Protein AF-A0A359KLL5-F1 (afdb_monomer_lite)

Foldseek 3Di:
DVLVCVVPVQNVVVVPVQWPGWADPDPQKIKTWGQDPPRDIFIFIKGFPDDDRQAKTKIWTDDPGQKTKIKMWGWDQDPVNPDIDIDIDMDIAHPPGDPD

pLDDT: mean 75.72, std 10.35, range [40.22, 89.56]

Secondary structure (DSSP, 8-state):
-HHHHHHSGGGGGGT-TTEEEEEEEETTEEEEEEE-GGG-EEEEEEEEEEEETTTEEEEEEESS-SS-EEEEEEEEE-TTSSSEEEEEEEEE--TTS---

Sequence (100 aa):
QVYRDWHDIENLPRILSNVISVRDHGDGRSRWVVAGPLGRTVTWEAEAINDDANRVLSWRSVGKTAAPNVGAVHFHATPDARGSEVRVRIEYDPPGGPAG

Radius of gyration: 14.04 Å; chains: 1; bounding box: 36×22×37 Å

Structure (mmCIF, N/CA/C/O backbone):
data_AF-A0A359KLL5-F1
#
_entry.id   AF-A0A359KLL5-F1
#
loop_
_atom_site.group_PDB
_atom_site.id
_atom_site.type_symbol
_atom_site.label_atom_id
_atom_site.label_alt_id
_atom_site.label_comp_id
_atom_site.label_asym_id
_atom_site.label_entity_id
_atom_site.label_seq_id
_atom_site.pdbx_PDB_ins_code
_atom_site.Cartn_x
_atom_site.Cartn_y
_atom_site.Cartn_z
_atom_site.occupancy
_atom_site.B_iso_or_equiv
_atom_site.auth_seq_id
_atom_site.auth_comp_id
_atom_site.auth_asym_id
_atom_site.auth_atom_id
_atom_site.pdbx_PDB_model_num
ATOM 1 N N . GLN A 1 1 ? 8.320 -5.888 -16.894 1.00 56.59 1 GLN A N 1
ATOM 2 C CA . GLN A 1 1 ? 7.230 -6.843 -16.589 1.00 56.59 1 GLN A CA 1
ATOM 3 C C . GLN A 1 1 ? 6.643 -6.523 -15.220 1.00 56.59 1 GLN A C 1
ATOM 5 O O . GLN A 1 1 ? 5.475 -6.181 -15.179 1.00 56.59 1 GLN A O 1
ATOM 10 N N . VAL A 1 2 ? 7.487 -6.424 -14.185 1.00 61.31 2 VAL A N 1
ATOM 11 C CA . VAL A 1 2 ? 7.127 -6.066 -12.798 1.00 61.31 2 VAL A CA 1
ATOM 12 C C . VAL A 1 2 ? 6.227 -4.829 -12.658 1.00 61.31 2 VAL A C 1
ATOM 14 O O . VAL A 1 2 ? 5.252 -4.892 -11.929 1.00 61.31 2 VAL A O 1
ATOM 17 N N . TYR A 1 3 ? 6.465 -3.733 -13.387 1.00 61.00 3 TYR A N 1
ATOM 18 C CA . TYR A 1 3 ? 5.581 -2.558 -13.296 1.00 61.00 3 TYR A CA 1
ATOM 19 C C . TYR A 1 3 ? 4.116 -2.867 -13.653 1.00 61.00 3 TYR A C 1
ATOM 21 O O . TYR A 1 3 ? 3.225 -2.366 -12.985 1.00 61.00 3 TYR A O 1
ATOM 29 N N . ARG A 1 4 ? 3.844 -3.734 -14.643 1.00 64.94 4 ARG A N 1
ATOM 30 C CA . ARG A 1 4 ? 2.460 -4.124 -14.976 1.00 64.94 4 ARG A CA 1
ATOM 31 C C . ARG A 1 4 ? 1.814 -4.947 -13.865 1.00 64.94 4 ARG A C 1
ATOM 33 O O . ARG A 1 4 ? 0.638 -4.752 -13.593 1.00 64.94 4 ARG A O 1
ATOM 40 N N . ASP A 1 5 ? 2.590 -5.811 -13.216 1.00 64.25 5 ASP A N 1
ATOM 41 C CA . ASP A 1 5 ? 2.104 -6.648 -12.115 1.00 64.25 5 ASP A CA 1
ATOM 42 C C . ASP A 1 5 ? 1.791 -5.819 -10.858 1.00 64.25 5 ASP A C 1
ATOM 44 O O . ASP A 1 5 ? 0.961 -6.221 -10.051 1.00 64.25 5 ASP A O 1
ATOM 48 N N . TRP A 1 6 ? 2.439 -4.660 -10.702 1.00 65.69 6 TRP A N 1
ATOM 49 C CA . TRP A 1 6 ? 2.177 -3.703 -9.623 1.00 65.69 6 TRP A CA 1
ATOM 50 C C . TRP A 1 6 ? 1.153 -2.621 -9.984 1.00 65.69 6 TRP A C 1
ATOM 52 O O . TRP A 1 6 ? 0.548 -2.046 -9.084 1.00 65.69 6 TRP A O 1
ATOM 62 N N . HIS A 1 7 ? 0.972 -2.332 -11.275 1.00 68.62 7 HIS A N 1
ATOM 63 C CA . HIS A 1 7 ? -0.076 -1.438 -11.769 1.00 68.62 7 HIS A CA 1
ATOM 64 C C . HIS A 1 7 ? -1.461 -2.064 -11.578 1.00 68.62 7 HIS A C 1
ATOM 66 O O . HIS A 1 7 ? -2.413 -1.368 -11.242 1.00 68.62 7 HIS A O 1
ATOM 72 N N . ASP A 1 8 ? -1.561 -3.391 -11.703 1.00 76.50 8 ASP A N 1
ATOM 73 C CA . ASP A 1 8 ? -2.705 -4.134 -11.184 1.00 76.50 8 ASP A CA 1
ATOM 74 C C . ASP A 1 8 ? -2.583 -4.256 -9.659 1.00 76.50 8 ASP A C 1
ATOM 76 O O . ASP A 1 8 ? -2.084 -5.244 -9.113 1.00 76.50 8 ASP A O 1
ATOM 80 N N . ILE A 1 9 ? -3.010 -3.201 -8.965 1.00 75.81 9 ILE A N 1
ATOM 81 C CA . ILE A 1 9 ? -2.917 -3.107 -7.508 1.00 75.81 9 ILE A CA 1
ATOM 82 C C . ILE A 1 9 ? -3.658 -4.249 -6.791 1.00 75.81 9 ILE A C 1
ATOM 84 O O . ILE A 1 9 ? -3.341 -4.558 -5.643 1.00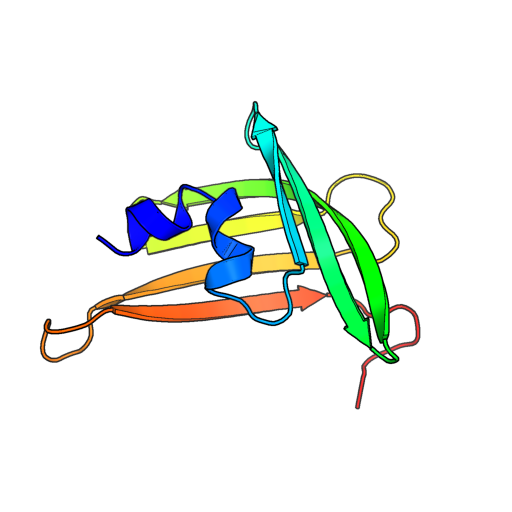 75.81 9 ILE A O 1
ATOM 88 N N . GLU A 1 10 ? -4.599 -4.924 -7.457 1.00 81.50 10 GLU A N 1
ATOM 89 C CA . GLU A 1 10 ? -5.308 -6.081 -6.904 1.00 81.50 10 GLU A CA 1
ATOM 90 C C . GLU A 1 10 ? -4.407 -7.326 -6.792 1.00 81.50 10 GLU A C 1
ATOM 92 O O . GLU A 1 10 ? -4.702 -8.230 -6.007 1.00 81.50 10 GLU A O 1
ATOM 97 N N . ASN A 1 11 ? -3.255 -7.356 -7.479 1.00 82.12 11 ASN A N 1
ATOM 98 C CA . ASN A 1 11 ? -2.235 -8.401 -7.327 1.00 82.12 11 ASN A CA 1
ATOM 99 C C . ASN A 1 11 ? -1.279 -8.175 -6.149 1.00 82.12 11 ASN A C 1
ATOM 101 O O . ASN A 1 11 ? -0.557 -9.101 -5.766 1.00 82.12 11 ASN A O 1
ATOM 105 N N . LEU A 1 12 ? -1.287 -6.995 -5.522 1.00 79.50 12 LEU A N 1
ATOM 106 C CA . LEU A 1 12 ? -0.400 -6.675 -4.397 1.00 79.50 12 LEU A CA 1
ATOM 107 C C . LEU A 1 12 ? -0.469 -7.648 -3.209 1.00 79.50 12 LEU A C 1
ATOM 109 O O . LEU A 1 12 ? 0.594 -7.923 -2.654 1.00 79.50 12 LEU A O 1
ATOM 113 N N . PRO A 1 13 ? -1.618 -8.244 -2.830 1.00 82.25 13 PRO A N 1
ATOM 1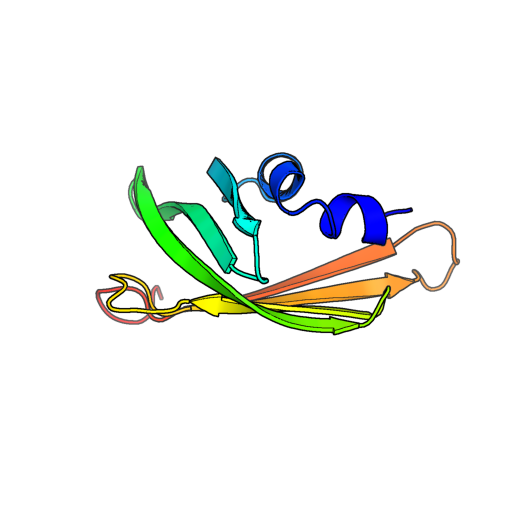14 C CA . PRO A 1 13 ? -1.668 -9.267 -1.779 1.00 82.25 13 PRO A CA 1
ATOM 115 C C . PRO A 1 13 ? -0.792 -10.497 -2.060 1.00 82.25 13 PRO A C 1
ATOM 117 O O . PRO A 1 13 ? -0.376 -11.196 -1.141 1.00 82.25 13 PRO A O 1
ATOM 120 N N . ARG A 1 14 ? -0.485 -10.781 -3.333 1.00 79.50 14 ARG A N 1
ATOM 121 C CA . ARG A 1 14 ? 0.393 -11.897 -3.723 1.00 79.50 14 ARG A CA 1
ATOM 122 C C . ARG A 1 14 ? 1.875 -11.556 -3.584 1.00 79.50 14 ARG A C 1
ATOM 124 O O . ARG A 1 14 ? 2.708 -12.457 -3.612 1.00 79.50 14 ARG A O 1
ATOM 131 N N . ILE A 1 15 ? 2.192 -10.267 -3.480 1.00 75.75 15 ILE A N 1
ATOM 132 C CA . ILE A 1 15 ? 3.554 -9.728 -3.479 1.00 75.75 15 ILE A CA 1
ATOM 133 C C . ILE A 1 15 ? 3.931 -9.226 -2.078 1.00 75.75 15 ILE A C 1
ATOM 135 O O . ILE A 1 15 ? 5.067 -9.389 -1.639 1.00 75.75 15 ILE A O 1
ATOM 139 N N . LEU A 1 16 ? 2.972 -8.641 -1.359 1.00 76.12 16 LEU A N 1
ATOM 140 C CA . LEU A 1 16 ? 3.127 -8.075 -0.027 1.00 76.12 16 LEU A CA 1
ATOM 141 C C . LEU A 1 16 ? 2.402 -8.948 0.996 1.00 76.12 16 LEU A C 1
ATOM 143 O O . LEU A 1 16 ? 1.193 -8.838 1.159 1.00 76.12 16 LEU A O 1
ATOM 147 N N . SER A 1 17 ? 3.145 -9.754 1.753 1.00 76.94 17 SER A N 1
ATOM 148 C CA . SER A 1 17 ? 2.579 -10.716 2.716 1.00 76.94 17 SER A CA 1
ATOM 149 C C . SER A 1 17 ? 1.695 -10.093 3.805 1.00 76.94 17 SER A C 1
ATOM 151 O O . SER A 1 17 ? 0.859 -10.779 4.386 1.00 76.94 17 SER A O 1
ATOM 153 N N . ASN A 1 18 ? 1.876 -8.802 4.097 1.00 78.00 18 ASN A N 1
ATOM 154 C CA . ASN A 1 18 ? 1.067 -8.080 5.082 1.00 78.00 18 ASN A CA 1
ATOM 155 C C . ASN A 1 18 ? -0.235 -7.524 4.485 1.00 78.00 18 ASN A C 1
ATOM 157 O O . ASN A 1 18 ? -1.106 -7.087 5.231 1.00 78.00 18 ASN A O 1
ATOM 161 N N . VAL A 1 19 ? -0.389 -7.522 3.160 1.00 84.25 19 VAL A N 1
ATOM 162 C CA . VAL A 1 19 ? -1.598 -7.059 2.479 1.00 84.25 19 VAL A CA 1
ATOM 163 C C . VAL A 1 19 ? -2.542 -8.243 2.298 1.00 84.25 19 VAL A C 1
ATOM 165 O O . VAL A 1 19 ? -2.196 -9.237 1.675 1.00 84.25 19 VAL A O 1
ATOM 168 N N . ILE A 1 20 ? -3.753 -8.129 2.843 1.00 88.62 20 ILE A N 1
ATOM 169 C CA . ILE A 1 20 ? -4.785 -9.168 2.749 1.00 88.62 20 ILE A CA 1
ATOM 170 C C . ILE A 1 20 ? -5.561 -9.021 1.439 1.00 88.62 20 ILE A C 1
ATOM 172 O O . ILE A 1 20 ? -5.781 -10.000 0.731 1.00 88.62 20 ILE A O 1
ATOM 176 N N . SER A 1 21 ? -5.989 -7.800 1.110 1.00 89.25 21 SER A N 1
ATOM 177 C CA . SER A 1 21 ? -6.688 -7.512 -0.143 1.00 89.25 21 SER A CA 1
ATOM 178 C C . SER A 1 21 ? -6.548 -6.047 -0.530 1.00 89.25 21 SER A C 1
ATOM 180 O O . SER A 1 21 ? -6.634 -5.170 0.333 1.00 89.25 21 SER A O 1
ATOM 182 N N . VAL A 1 22 ? -6.436 -5.789 -1.828 1.00 87.12 22 VAL A N 1
ATOM 183 C CA . VAL A 1 22 ? -6.595 -4.459 -2.417 1.00 87.12 22 VAL A CA 1
ATOM 184 C C . VAL A 1 22 ? -7.722 -4.555 -3.430 1.00 87.12 22 VAL A C 1
ATOM 186 O O . VAL A 1 22 ? -7.776 -5.518 -4.190 1.00 87.12 22 VAL A O 1
ATOM 189 N N . ARG A 1 23 ? -8.644 -3.597 -3.393 1.00 88.88 23 ARG A N 1
ATOM 190 C CA . ARG A 1 23 ? -9.722 -3.473 -4.371 1.00 88.88 23 ARG A CA 1
ATOM 191 C C . ARG A 1 23 ? -9.618 -2.120 -5.046 1.00 88.88 23 ARG A C 1
ATOM 193 O O . ARG A 1 23 ? -9.630 -1.103 -4.349 1.00 88.88 23 ARG A O 1
ATOM 200 N N . ASP A 1 24 ? -9.535 -2.115 -6.367 1.00 87.00 24 ASP A N 1
ATOM 201 C CA . ASP A 1 24 ? -9.619 -0.877 -7.131 1.00 87.00 24 ASP A CA 1
ATOM 202 C C . ASP A 1 24 ? -11.079 -0.397 -7.164 1.00 87.00 24 ASP A C 1
ATOM 204 O O . ASP A 1 24 ? -12.013 -1.173 -7.379 1.00 87.00 24 ASP A O 1
ATOM 208 N N . HIS A 1 25 ? -11.289 0.884 -6.875 1.00 87.19 25 HIS A N 1
ATOM 209 C CA . 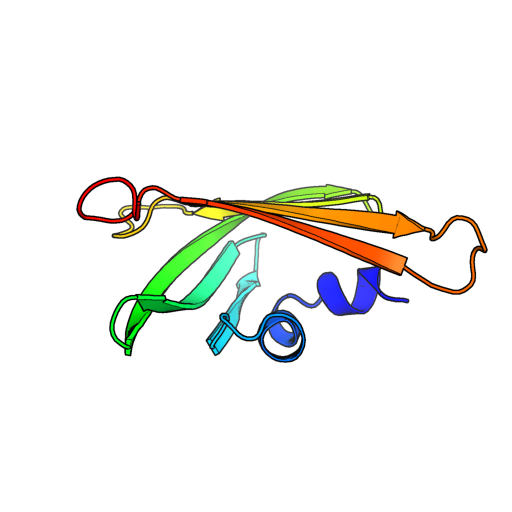HIS A 1 25 ? -12.593 1.535 -6.960 1.00 87.19 25 HIS A CA 1
ATOM 210 C C . HIS A 1 25 ? -12.717 2.423 -8.206 1.00 87.19 25 HIS A C 1
ATOM 212 O O . HIS A 1 25 ? -13.801 2.958 -8.443 1.00 87.19 25 HIS A O 1
ATOM 218 N N . GLY A 1 26 ? -11.658 2.543 -9.012 1.00 80.62 26 GLY A N 1
ATOM 219 C CA . GLY A 1 26 ? -11.593 3.454 -10.147 1.00 80.62 26 GLY A CA 1
ATOM 220 C C . GLY A 1 26 ? -11.236 4.882 -9.729 1.00 80.62 26 GLY A C 1
ATOM 221 O O . GLY A 1 26 ? -11.117 5.201 -8.545 1.00 80.62 26 GLY A O 1
ATOM 222 N N . ASP A 1 27 ? -11.022 5.753 -10.720 1.00 81.12 27 ASP A N 1
ATOM 223 C CA . ASP A 1 27 ? -10.663 7.169 -10.528 1.00 81.12 27 ASP A CA 1
ATOM 224 C C . ASP A 1 27 ? -9.420 7.387 -9.638 1.00 81.12 27 ASP A C 1
ATOM 226 O O . ASP A 1 27 ? -9.308 8.378 -8.914 1.00 81.12 27 ASP A O 1
ATOM 230 N N . GLY A 1 28 ? -8.485 6.431 -9.663 1.00 80.56 28 GLY A N 1
ATOM 231 C CA . GLY A 1 28 ? -7.273 6.455 -8.843 1.00 80.56 28 GLY A CA 1
ATOM 232 C C . GLY A 1 28 ? -7.513 6.164 -7.360 1.00 80.56 28 GLY A C 1
ATOM 233 O O . GLY A 1 28 ? -6.611 6.395 -6.555 1.00 80.56 28 GLY A O 1
ATOM 234 N N . ARG A 1 29 ? -8.697 5.669 -6.974 1.00 87.00 29 ARG A N 1
ATOM 235 C CA . ARG A 1 29 ? -9.035 5.289 -5.597 1.00 87.00 29 ARG A CA 1
ATOM 236 C C . ARG A 1 29 ? -9.042 3.784 -5.421 1.00 87.00 29 ARG A C 1
ATOM 238 O O . ARG A 1 29 ? -9.527 3.043 -6.259 1.00 87.00 29 ARG A O 1
ATOM 245 N N . SER A 1 30 ? -8.590 3.333 -4.263 1.00 88.06 30 SER A N 1
ATOM 246 C CA . SER A 1 30 ? -8.537 1.916 -3.921 1.00 88.06 30 SER A CA 1
ATOM 247 C C . SER A 1 30 ? -8.808 1.693 -2.441 1.00 88.06 30 SER A C 1
ATOM 249 O O . SER A 1 30 ? -8.559 2.563 -1.608 1.00 88.06 30 SER A O 1
ATOM 251 N N . ARG A 1 31 ? -9.321 0.517 -2.088 1.00 88.56 31 ARG A N 1
ATOM 252 C CA . ARG A 1 31 ? -9.532 0.106 -0.700 1.00 88.56 31 ARG A CA 1
ATOM 253 C C . ARG A 1 31 ? -8.567 -0.999 -0.327 1.00 88.56 31 ARG A C 1
ATOM 255 O O . ARG A 1 31 ? -8.508 -2.036 -0.980 1.00 88.56 31 ARG A O 1
ATOM 262 N N . TRP A 1 32 ? -7.853 -0.772 0.763 1.00 88.25 32 TRP A N 1
ATOM 263 C CA . TRP A 1 32 ? -6.790 -1.639 1.239 1.00 88.25 32 TRP A CA 1
ATOM 264 C C . TRP A 1 32 ? -7.195 -2.291 2.547 1.00 88.25 32 TRP A C 1
ATOM 266 O O . TRP A 1 32 ? -7.773 -1.653 3.428 1.00 88.25 32 TRP A O 1
ATOM 276 N N . VAL A 1 33 ? -6.864 -3.569 2.670 1.00 88.31 33 VAL A N 1
ATOM 277 C CA . VAL A 1 33 ? -7.035 -4.374 3.873 1.00 88.31 33 VAL A CA 1
ATOM 278 C C . VAL A 1 33 ? -5.693 -5.022 4.161 1.00 88.31 33 VAL A C 1
ATOM 280 O O . VAL A 1 33 ? -5.186 -5.780 3.334 1.00 88.31 33 VAL A O 1
ATOM 283 N N . VAL A 1 34 ? -5.108 -4.738 5.321 1.00 85.25 34 VAL A N 1
ATOM 284 C CA . VAL A 1 34 ? -3.798 -5.278 5.708 1.00 85.25 34 VAL A CA 1
ATOM 285 C C . VAL A 1 34 ? -3.844 -5.895 7.096 1.00 85.25 34 VAL A C 1
ATOM 287 O O . VAL A 1 34 ? -4.641 -5.501 7.954 1.00 85.25 34 VAL A O 1
ATOM 290 N N . ALA A 1 35 ? -2.965 -6.863 7.313 1.00 82.81 35 ALA A N 1
ATOM 291 C CA . ALA A 1 35 ? -2.684 -7.407 8.624 1.00 82.81 35 ALA A CA 1
ATOM 292 C C . ALA A 1 35 ? -1.873 -6.375 9.417 1.00 82.81 35 ALA A C 1
ATOM 294 O O . ALA A 1 35 ? -0.752 -6.019 9.057 1.00 82.81 35 ALA A O 1
ATOM 295 N N . GLY A 1 36 ? -2.479 -5.867 10.482 1.00 74.19 36 GLY A N 1
ATOM 296 C CA . GLY A 1 36 ? -1.845 -5.007 11.464 1.00 74.19 36 GLY A CA 1
ATOM 297 C C . GLY A 1 36 ? -1.312 -5.796 12.665 1.00 74.19 36 GLY A C 1
ATOM 298 O O . GLY A 1 36 ? -1.478 -7.018 12.759 1.00 74.19 36 GLY A O 1
ATOM 299 N N . PRO A 1 37 ? -0.687 -5.095 13.622 1.00 69.06 37 PRO A N 1
ATOM 300 C CA . PRO A 1 37 ? -0.184 -5.696 14.851 1.00 69.06 37 PRO A CA 1
ATOM 301 C C . PRO A 1 37 ? -1.268 -6.466 15.618 1.00 69.06 37 PRO A C 1
ATOM 303 O O . PRO A 1 37 ? -2.456 -6.142 15.549 1.00 69.06 37 PRO A O 1
ATOM 306 N N . LEU A 1 38 ? -0.849 -7.470 16.396 1.00 73.62 38 LEU A N 1
ATOM 307 C CA . LEU A 1 38 ? -1.723 -8.255 17.284 1.00 73.62 38 LEU A CA 1
ATOM 308 C C . LEU A 1 38 ? -2.858 -9.004 16.557 1.00 73.62 38 LEU A C 1
ATOM 310 O O . LEU A 1 38 ? -3.928 -9.219 17.125 1.00 73.62 38 LEU A O 1
ATOM 314 N N . GLY A 1 39 ? -2.650 -9.377 15.289 1.00 74.88 39 GLY A N 1
ATOM 315 C CA . GLY A 1 39 ? -3.653 -10.088 14.489 1.00 74.88 39 GLY A CA 1
ATOM 316 C C . GLY A 1 39 ? -4.884 -9.242 14.156 1.00 74.88 39 GLY A C 1
ATOM 317 O O . GLY A 1 39 ? -5.927 -9.782 13.789 1.00 74.88 39 GLY A O 1
ATOM 318 N N . ARG A 1 40 ? -4.796 -7.915 14.309 1.00 82.06 40 ARG A N 1
ATOM 319 C CA . ARG A 1 40 ? -5.854 -6.997 13.887 1.00 82.06 40 ARG A CA 1
ATOM 320 C C . ARG A 1 40 ? -5.777 -6.772 12.387 1.00 82.06 40 ARG A C 1
ATOM 322 O O . ARG A 1 40 ? -4.705 -6.792 11.796 1.00 82.06 40 ARG A O 1
ATOM 329 N N . THR A 1 41 ? -6.917 -6.492 11.779 1.00 84.12 41 THR A N 1
ATOM 330 C CA . THR A 1 41 ? -6.979 -6.045 10.391 1.00 84.12 41 THR A CA 1
ATOM 331 C C . THR A 1 41 ? -7.198 -4.544 10.365 1.00 84.12 41 THR A C 1
ATOM 333 O O . THR A 1 41 ? -8.063 -4.026 11.072 1.00 84.12 41 THR A O 1
ATOM 336 N N . VAL A 1 42 ? -6.414 -3.849 9.548 1.00 83.31 42 VAL A N 1
ATOM 337 C CA . VAL A 1 42 ? -6.543 -2.411 9.318 1.00 83.31 42 VAL A CA 1
ATOM 338 C C . VAL A 1 42 ? -7.088 -2.210 7.911 1.00 83.31 42 VAL A C 1
ATOM 340 O O . VAL A 1 42 ? -6.675 -2.887 6.970 1.00 83.31 42 VAL A O 1
ATOM 343 N N . THR A 1 43 ? -8.055 -1.309 7.768 1.00 85.94 43 THR A N 1
ATOM 344 C CA . THR A 1 43 ? -8.690 -1.006 6.484 1.00 85.94 43 THR A CA 1
ATOM 345 C C . THR A 1 43 ? -8.717 0.493 6.260 1.00 85.94 43 THR A C 1
ATOM 347 O O . THR A 1 43 ? -9.117 1.238 7.154 1.00 85.94 43 THR A O 1
ATOM 350 N N . TRP A 1 44 ? -8.320 0.926 5.066 1.00 86.88 44 TRP A N 1
ATOM 351 C CA . TRP A 1 44 ? -8.386 2.326 4.647 1.00 86.88 44 TRP A CA 1
ATOM 352 C C . TRP A 1 44 ? -8.714 2.447 3.159 1.00 86.88 44 TRP A C 1
ATOM 354 O O . TRP A 1 44 ? -8.544 1.501 2.387 1.00 86.88 44 TRP A O 1
ATOM 364 N N . GLU A 1 45 ? -9.183 3.627 2.766 1.00 89.56 45 GLU A N 1
ATOM 365 C CA . GLU A 1 45 ? -9.224 4.048 1.366 1.00 89.56 45 GLU A CA 1
ATOM 366 C C . GLU A 1 45 ? -7.948 4.815 1.048 1.00 89.56 45 GLU A C 1
ATOM 368 O O . GLU A 1 45 ? -7.483 5.597 1.877 1.00 89.56 45 GLU A O 1
ATOM 373 N N . ALA A 1 46 ? -7.379 4.593 -0.130 1.00 88.19 46 ALA A N 1
ATOM 374 C CA . ALA A 1 46 ? -6.192 5.266 -0.622 1.00 88.19 46 ALA A CA 1
ATOM 375 C C . ALA A 1 46 ? -6.443 5.864 -2.006 1.00 88.19 46 ALA A C 1
ATOM 377 O O . ALA A 1 46 ? -7.189 5.295 -2.800 1.00 88.19 46 ALA A O 1
ATOM 378 N N . GLU A 1 47 ? -5.792 6.983 -2.304 1.00 88.56 47 GLU A N 1
ATOM 379 C CA . GLU A 1 47 ? -5.688 7.511 -3.663 1.00 88.56 47 GLU A CA 1
ATOM 380 C C . GLU A 1 47 ? -4.245 7.425 -4.164 1.00 88.56 47 GLU A C 1
ATOM 382 O O . GLU A 1 47 ? -3.302 7.640 -3.392 1.00 88.56 47 GLU A O 1
ATOM 387 N N . ALA A 1 48 ? -4.080 7.132 -5.451 1.00 84.06 48 ALA A N 1
ATOM 388 C CA . ALA A 1 48 ? -2.800 7.216 -6.136 1.00 84.06 48 ALA A CA 1
ATOM 389 C C . ALA A 1 48 ? -2.408 8.693 -6.318 1.00 84.06 48 ALA A C 1
ATOM 391 O O . ALA A 1 48 ? -3.162 9.487 -6.874 1.00 84.06 48 ALA A O 1
ATOM 392 N N . ILE A 1 49 ? -1.223 9.065 -5.831 1.00 80.50 49 ILE A N 1
ATOM 393 C CA . ILE A 1 49 ? -0.671 10.426 -5.942 1.00 80.50 49 ILE A CA 1
ATOM 394 C C . ILE A 1 49 ? 0.245 10.534 -7.154 1.00 80.50 49 ILE A C 1
ATOM 396 O O . ILE A 1 49 ? 0.299 11.574 -7.805 1.00 80.50 49 ILE A O 1
ATOM 400 N N . ASN A 1 50 ? 1.016 9.481 -7.417 1.00 73.06 50 ASN A N 1
ATOM 401 C CA . ASN A 1 50 ? 1.989 9.474 -8.492 1.00 73.06 50 ASN A CA 1
ATOM 402 C C . ASN A 1 50 ? 2.006 8.093 -9.140 1.00 73.06 50 ASN A C 1
ATOM 404 O O . ASN A 1 50 ? 2.174 7.091 -8.441 1.00 73.06 50 ASN A O 1
ATOM 408 N N . ASP A 1 51 ? 1.838 8.074 -10.456 1.00 67.62 51 ASP A N 1
ATOM 409 C CA . ASP A 1 51 ? 1.928 6.885 -11.299 1.00 67.62 51 ASP A CA 1
ATOM 410 C C . ASP A 1 51 ? 2.929 7.182 -12.420 1.00 67.62 51 ASP A C 1
ATOM 412 O O . ASP A 1 51 ? 2.567 7.537 -13.542 1.00 67.62 51 ASP A O 1
ATOM 416 N N . ASP A 1 52 ? 4.218 7.148 -12.071 1.00 71.62 52 ASP A N 1
ATOM 417 C CA . ASP A 1 52 ? 5.292 7.304 -13.049 1.00 71.62 52 ASP A CA 1
ATOM 418 C C . ASP A 1 52 ? 5.722 5.917 -13.524 1.00 71.62 52 ASP A C 1
ATOM 420 O O . ASP A 1 52 ? 6.281 5.106 -12.766 1.00 71.62 52 ASP A O 1
ATOM 424 N N . ALA A 1 53 ? 5.441 5.652 -14.799 1.00 64.31 53 ALA A N 1
ATOM 425 C CA . ALA A 1 53 ? 5.600 4.347 -15.398 1.00 64.31 53 ALA A CA 1
ATOM 426 C C . ALA A 1 53 ? 7.029 3.810 -15.232 1.00 64.31 53 ALA A C 1
ATOM 428 O O . ALA A 1 53 ? 7.991 4.311 -15.815 1.00 64.31 53 ALA A O 1
ATOM 429 N N . ASN A 1 54 ? 7.151 2.707 -14.488 1.00 62.22 54 ASN A N 1
ATOM 430 C CA . ASN A 1 54 ? 8.402 2.016 -14.149 1.00 62.22 54 ASN A CA 1
ATOM 431 C C . ASN A 1 54 ? 9.348 2.751 -13.181 1.00 62.22 54 ASN A C 1
ATOM 433 O O . ASN A 1 54 ? 10.502 2.335 -13.062 1.00 62.22 54 ASN A O 1
ATOM 437 N N . ARG A 1 55 ? 8.906 3.806 -12.483 1.00 68.31 55 ARG A N 1
ATOM 438 C CA . ARG A 1 55 ? 9.742 4.518 -11.497 1.00 68.31 55 ARG A CA 1
ATOM 439 C C . ARG A 1 55 ? 9.161 4.492 -10.099 1.00 68.31 55 ARG A C 1
ATOM 441 O O . ARG A 1 55 ? 9.848 4.065 -9.169 1.00 68.31 55 ARG A O 1
ATOM 448 N N . VAL A 1 56 ? 7.920 4.945 -9.948 1.00 75.56 56 VAL A N 1
ATOM 449 C CA . VAL A 1 56 ? 7.283 5.022 -8.637 1.00 75.56 56 VAL A CA 1
ATOM 450 C C . VAL A 1 56 ? 5.767 4.925 -8.748 1.00 75.56 56 VAL A C 1
ATOM 452 O O . VAL A 1 56 ? 5.158 5.597 -9.577 1.00 75.56 56 VAL A O 1
ATOM 455 N N . LEU A 1 57 ? 5.181 4.109 -7.875 1.00 77.56 57 LEU A N 1
ATOM 456 C CA . LEU A 1 57 ? 3.756 4.133 -7.568 1.00 77.56 57 LEU A CA 1
ATOM 457 C C . LEU A 1 57 ? 3.594 4.609 -6.124 1.00 77.56 57 LEU A C 1
ATOM 4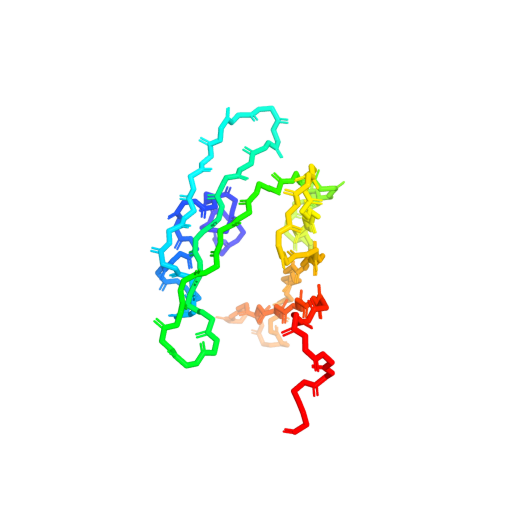59 O O . LEU A 1 57 ? 4.052 3.927 -5.206 1.00 77.56 57 LEU A O 1
ATOM 463 N N . SER A 1 58 ? 2.956 5.760 -5.920 1.00 82.88 58 SER A N 1
ATOM 464 C CA . SER A 1 58 ? 2.733 6.330 -4.585 1.00 82.88 58 SER A CA 1
ATOM 465 C C . SER A 1 58 ? 1.256 6.513 -4.289 1.00 82.88 58 SER A C 1
ATOM 467 O O . SER A 1 58 ? 0.498 6.945 -5.156 1.00 82.88 58 SER A O 1
ATOM 469 N N . TRP A 1 59 ? 0.861 6.271 -3.042 1.00 86.25 59 TRP A N 1
ATOM 470 C CA . TRP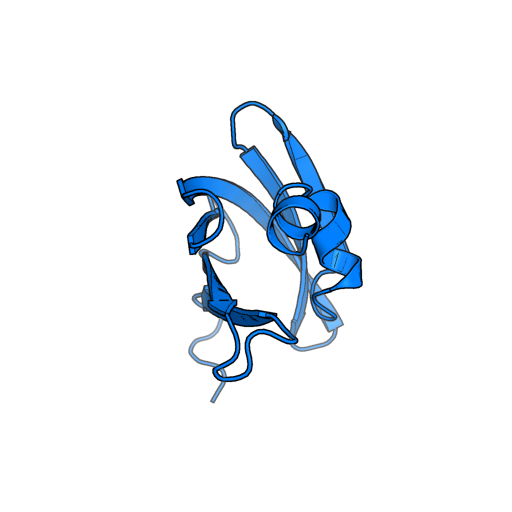 A 1 59 ? -0.505 6.458 -2.562 1.00 86.25 59 TRP A CA 1
ATOM 471 C C . TRP A 1 59 ? -0.547 7.177 -1.212 1.00 86.25 59 TRP A C 1
ATOM 473 O O . TRP A 1 59 ? 0.401 7.121 -0.427 1.00 86.25 59 TRP A O 1
ATOM 483 N N . ARG A 1 60 ? -1.682 7.814 -0.911 1.00 86.50 60 ARG A N 1
ATOM 484 C CA . ARG A 1 60 ? -2.037 8.270 0.444 1.00 86.50 60 ARG A CA 1
ATOM 485 C C . ARG A 1 60 ? -3.399 7.755 0.836 1.00 86.50 60 ARG A C 1
ATOM 487 O O . ARG A 1 60 ? -4.302 7.709 0.008 1.00 86.50 60 ARG A O 1
ATOM 494 N N . SER A 1 61 ? -3.572 7.454 2.114 1.00 86.38 61 SER A N 1
ATOM 495 C CA . SER A 1 61 ? -4.891 7.228 2.682 1.00 86.38 61 SER A CA 1
ATOM 496 C C . SER A 1 61 ? -5.754 8.491 2.591 1.00 86.38 61 SER A C 1
ATOM 498 O O . SER A 1 61 ? -5.264 9.589 2.865 1.00 86.38 61 SER A O 1
ATOM 500 N N . VAL A 1 62 ? -7.038 8.335 2.281 1.00 83.88 62 VAL A N 1
ATOM 501 C CA . VAL A 1 62 ? -8.022 9.418 2.188 1.00 83.88 62 VAL A CA 1
ATOM 502 C C . VAL A 1 62 ? -9.172 9.214 3.177 1.00 83.88 62 VAL A C 1
ATOM 504 O O . VAL A 1 62 ? -9.484 8.097 3.587 1.00 83.88 62 VAL A O 1
ATOM 507 N N . GLY A 1 63 ? -9.808 10.318 3.573 1.00 79.06 63 GLY A N 1
ATOM 508 C CA . GLY A 1 63 ? -10.938 10.314 4.504 1.00 79.06 63 GLY A CA 1
ATOM 509 C C . GLY A 1 63 ? -10.548 10.151 5.979 1.00 79.06 63 GLY A C 1
ATOM 510 O O . GLY A 1 63 ? -9.383 10.246 6.363 1.00 79.06 63 GLY A O 1
ATOM 511 N N . LYS A 1 64 ? -11.555 9.934 6.837 1.00 72.44 64 LYS A N 1
ATOM 512 C CA . LYS A 1 64 ? -11.340 9.617 8.258 1.00 72.44 64 LYS A CA 1
ATOM 513 C C . LYS A 1 64 ? -10.924 8.151 8.383 1.00 72.44 64 LYS A C 1
ATOM 515 O O . LYS A 1 64 ? -11.775 7.275 8.503 1.00 72.44 64 LYS A O 1
ATOM 520 N N . THR A 1 65 ? -9.621 7.897 8.335 1.00 70.62 65 THR A N 1
ATOM 521 C CA . THR A 1 65 ? -9.032 6.565 8.518 1.00 70.62 65 THR A CA 1
ATOM 522 C C . THR A 1 65 ? -8.479 6.393 9.934 1.00 70.62 65 THR A C 1
ATOM 524 O O . THR A 1 65 ? -7.951 7.332 10.525 1.00 70.62 65 THR A O 1
ATOM 527 N N . ALA A 1 66 ? -8.584 5.176 10.472 1.00 67.00 66 ALA A N 1
ATOM 528 C CA . ALA A 1 66 ? -7.969 4.794 11.745 1.00 67.00 66 ALA A CA 1
ATOM 529 C C . ALA A 1 66 ? -6.440 4.610 11.645 1.00 67.00 66 ALA A C 1
ATOM 531 O O . ALA A 1 66 ? -5.776 4.455 12.665 1.00 67.00 66 ALA A O 1
ATOM 532 N N . ALA A 1 67 ? -5.896 4.612 10.425 1.00 68.38 67 ALA A N 1
ATOM 533 C CA . ALA A 1 67 ? -4.470 4.512 10.147 1.00 68.38 67 ALA A CA 1
ATOM 534 C C . ALA A 1 67 ? -4.114 5.414 8.952 1.00 68.38 67 ALA A C 1
ATOM 536 O O . ALA A 1 67 ? -4.095 4.941 7.806 1.00 68.38 67 ALA A O 1
ATOM 537 N N . PRO A 1 68 ? -3.888 6.721 9.187 1.00 79.38 68 PRO A N 1
ATOM 538 C CA . PRO A 1 68 ? -3.335 7.611 8.178 1.00 79.38 68 PRO A CA 1
ATOM 539 C C . PRO A 1 68 ? -1.988 7.062 7.712 1.00 79.38 68 PRO A C 1
ATOM 541 O O . PRO A 1 68 ? -1.105 6.806 8.531 1.00 79.38 68 PRO A O 1
ATOM 544 N N . ASN A 1 69 ? -1.852 6.832 6.409 1.00 78.50 69 ASN A N 1
ATOM 545 C CA . ASN A 1 69 ? -0.625 6.308 5.831 1.00 78.50 69 ASN A CA 1
ATOM 546 C C . ASN A 1 69 ? -0.340 6.888 4.449 1.00 78.50 69 ASN A C 1
ATOM 548 O O . ASN A 1 69 ? -1.247 7.246 3.694 1.00 78.50 69 ASN A O 1
ATOM 552 N N . VAL A 1 70 ? 0.943 6.949 4.127 1.00 83.56 70 VAL A N 1
ATOM 553 C CA . VAL A 1 70 ? 1.474 7.253 2.804 1.00 83.56 70 VAL A CA 1
ATOM 554 C C . VAL A 1 70 ? 2.406 6.116 2.430 1.00 83.56 70 VAL A C 1
ATOM 556 O O . VAL A 1 70 ? 3.237 5.693 3.231 1.00 83.56 70 VAL A O 1
ATOM 559 N N . GLY A 1 71 ? 2.269 5.603 1.216 1.00 81.06 71 GLY A N 1
ATOM 560 C CA . GLY A 1 71 ? 3.140 4.558 0.709 1.00 81.06 71 GLY A CA 1
ATOM 561 C C . GLY A 1 71 ? 3.718 4.914 -0.645 1.00 81.06 71 GLY A C 1
ATOM 562 O O . GLY A 1 71 ? 3.124 5.665 -1.416 1.00 81.06 71 GLY A O 1
ATOM 563 N N . ALA A 1 72 ? 4.897 4.377 -0.920 1.00 81.44 72 ALA A N 1
ATOM 564 C CA . ALA A 1 72 ? 5.548 4.463 -2.211 1.00 81.44 72 ALA A CA 1
ATOM 565 C C . ALA A 1 72 ? 6.251 3.145 -2.522 1.00 81.44 72 ALA A C 1
ATOM 567 O O . ALA A 1 72 ? 6.927 2.555 -1.674 1.00 81.44 72 ALA A O 1
ATOM 568 N N . VAL A 1 73 ? 6.111 2.701 -3.762 1.00 78.69 73 VAL A N 1
ATOM 569 C CA . VAL A 1 73 ? 6.829 1.559 -4.311 1.00 78.69 73 VAL A CA 1
ATOM 570 C C . VAL A 1 73 ? 7.743 2.076 -5.399 1.00 78.69 73 VAL A C 1
ATOM 572 O O . VAL A 1 73 ? 7.283 2.598 -6.411 1.00 78.69 73 VAL A O 1
ATOM 575 N N . HIS A 1 74 ? 9.040 1.917 -5.182 1.00 79.44 74 HIS A N 1
ATOM 576 C CA . HIS A 1 74 ? 10.075 2.269 -6.134 1.00 79.44 74 HIS A CA 1
ATOM 577 C C . HIS A 1 74 ? 10.545 1.029 -6.880 1.00 79.44 74 HIS A C 1
ATOM 579 O O . HIS A 1 74 ? 10.849 -0.001 -6.272 1.00 79.44 74 HIS A O 1
ATOM 585 N N . PHE A 1 75 ? 10.648 1.153 -8.198 1.00 76.50 75 PHE A N 1
ATOM 586 C CA . PHE A 1 75 ? 11.166 0.106 -9.067 1.00 76.50 75 PHE A CA 1
ATOM 587 C C . PHE A 1 75 ? 12.574 0.486 -9.514 1.00 76.50 75 PHE A C 1
ATOM 589 O O . PHE A 1 75 ? 12.778 1.530 -10.131 1.00 76.50 75 PHE A O 1
ATOM 596 N N . HIS A 1 76 ? 13.549 -0.369 -9.222 1.00 76.31 76 HIS A N 1
ATOM 597 C CA . HIS A 1 76 ? 14.928 -0.198 -9.662 1.00 76.31 76 HIS A CA 1
ATOM 598 C C . HIS A 1 76 ? 15.366 -1.411 -10.482 1.00 76.31 76 HIS A C 1
ATOM 600 O O . HIS A 1 76 ? 15.099 -2.557 -10.122 1.00 76.31 76 HIS A O 1
ATOM 606 N N . ALA A 1 77 ? 16.056 -1.176 -11.597 1.00 73.06 77 ALA A N 1
ATOM 607 C CA . ALA A 1 77 ? 16.747 -2.254 -12.294 1.00 73.06 77 ALA A CA 1
ATOM 608 C C . ALA A 1 77 ? 17.927 -2.730 -11.437 1.00 73.06 77 ALA A C 1
ATOM 610 O O . ALA A 1 77 ? 18.639 -1.907 -10.855 1.00 73.06 77 ALA A O 1
ATOM 611 N N . THR A 1 78 ? 18.150 -4.044 -11.360 1.00 72.88 78 THR A N 1
ATOM 612 C CA . THR A 1 78 ? 19.371 -4.555 -10.726 1.00 72.88 78 THR A CA 1
ATOM 613 C C . THR A 1 78 ? 20.599 -4.140 -11.547 1.00 72.88 78 THR A C 1
ATOM 615 O O . THR A 1 78 ? 20.490 -3.987 -12.767 1.00 72.88 78 THR A O 1
ATOM 618 N N . PRO A 1 79 ? 21.785 -3.981 -10.927 1.00 74.31 79 PRO A N 1
ATOM 619 C CA . PRO A 1 79 ? 23.004 -3.590 -11.644 1.00 74.31 79 PRO A CA 1
ATOM 620 C C . PRO A 1 79 ? 23.376 -4.520 -12.807 1.00 74.31 79 PRO A C 1
ATOM 622 O O . PRO A 1 79 ? 24.023 -4.092 -13.756 1.00 74.31 79 PRO A O 1
ATOM 625 N N . ASP A 1 80 ? 22.960 -5.787 -12.743 1.00 79.69 80 ASP A N 1
ATOM 626 C CA . ASP A 1 80 ? 23.195 -6.791 -13.780 1.00 79.69 80 ASP A CA 1
ATOM 627 C C . ASP A 1 80 ? 22.059 -6.900 -14.815 1.00 79.69 80 ASP A C 1
ATOM 629 O O . ASP A 1 80 ? 22.111 -7.769 -15.681 1.00 79.69 80 ASP A O 1
ATOM 633 N N . ALA A 1 81 ? 21.033 -6.044 -14.721 1.00 72.44 81 ALA A N 1
ATOM 634 C CA . ALA A 1 81 ? 19.844 -6.001 -15.576 1.00 72.44 81 ALA A CA 1
ATOM 635 C C . ALA A 1 81 ? 19.060 -7.327 -15.689 1.00 72.44 81 ALA A C 1
ATOM 637 O O . ALA A 1 81 ? 18.216 -7.473 -16.576 1.00 72.44 81 ALA A O 1
ATOM 638 N N . ARG A 1 82 ? 19.304 -8.294 -14.795 1.00 75.44 82 ARG A N 1
ATOM 639 C CA . ARG A 1 82 ? 18.615 -9.597 -14.791 1.00 75.44 82 ARG A CA 1
ATOM 640 C C . ARG A 1 82 ? 17.407 -9.650 -13.861 1.00 75.44 82 ARG A C 1
ATOM 642 O O . ARG A 1 82 ? 16.669 -10.630 -13.893 1.00 75.44 82 ARG A O 1
ATOM 649 N N . GLY A 1 83 ? 17.180 -8.610 -13.062 1.00 67.94 83 GLY A N 1
ATOM 650 C CA . GLY A 1 83 ? 16.064 -8.530 -12.131 1.00 67.94 83 GLY A CA 1
ATOM 651 C C . GLY A 1 83 ? 15.558 -7.107 -11.919 1.00 67.94 83 GLY A C 1
ATOM 652 O O . GLY A 1 83 ? 16.076 -6.128 -12.462 1.00 67.94 83 GLY A O 1
ATOM 653 N N . SER A 1 84 ? 14.513 -6.993 -11.107 1.00 73.06 84 SER A N 1
ATOM 654 C CA . SER A 1 84 ? 14.012 -5.714 -10.612 1.00 73.06 84 SER A CA 1
ATOM 655 C C . SER A 1 84 ? 14.042 -5.748 -9.093 1.00 73.06 84 SER A C 1
ATOM 657 O O . SER A 1 84 ? 13.461 -6.639 -8.478 1.00 73.06 84 SER A O 1
ATOM 659 N N . GLU A 1 85 ? 14.733 -4.788 -8.497 1.00 75.31 85 GLU A N 1
ATOM 660 C CA . GLU A 1 85 ? 14.622 -4.509 -7.077 1.00 75.31 85 GLU A CA 1
ATOM 661 C C . GLU A 1 85 ? 13.365 -3.663 -6.864 1.00 75.31 85 GLU A C 1
ATOM 6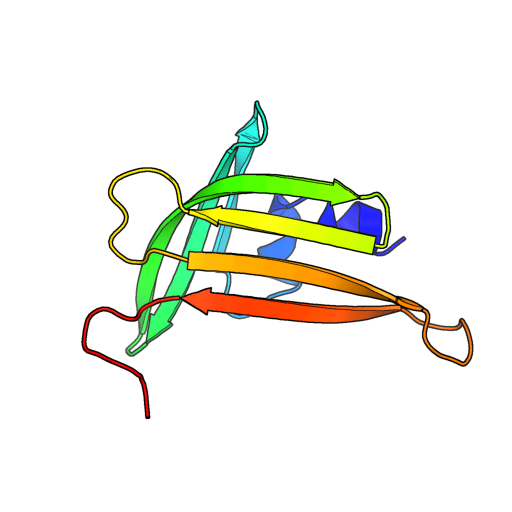63 O O . GLU A 1 85 ? 13.190 -2.614 -7.489 1.00 75.31 85 GLU A O 1
ATOM 668 N N . VAL A 1 86 ? 12.482 -4.133 -5.987 1.00 73.56 86 VAL A N 1
ATOM 669 C CA . VAL A 1 86 ? 11.287 -3.391 -5.596 1.00 73.56 86 VAL A CA 1
ATOM 670 C C . VAL A 1 86 ? 11.459 -2.919 -4.166 1.00 73.56 86 VAL A C 1
ATOM 672 O O . VAL A 1 86 ? 11.636 -3.723 -3.251 1.00 73.56 86 VAL A O 1
ATOM 675 N N . ARG A 1 87 ? 11.419 -1.602 -3.974 1.00 75.06 87 ARG A N 1
ATOM 676 C CA . ARG A 1 87 ? 11.571 -0.965 -2.671 1.00 75.06 87 ARG A CA 1
ATOM 677 C C . ARG A 1 87 ? 10.234 -0.400 -2.228 1.00 75.06 87 ARG A C 1
ATOM 679 O O . ARG A 1 87 ? 9.709 0.512 -2.854 1.00 75.06 87 ARG A O 1
ATOM 686 N N . VAL A 1 88 ? 9.699 -0.939 -1.142 1.00 72.38 88 VAL A N 1
ATOM 687 C CA . VAL A 1 88 ? 8.401 -0.542 -0.592 1.00 72.38 88 VAL A CA 1
ATOM 688 C C . VAL A 1 88 ? 8.653 0.292 0.654 1.00 72.38 88 VAL A C 1
ATOM 690 O O . VAL A 1 88 ? 9.306 -0.172 1.589 1.00 72.38 88 VAL A O 1
ATOM 693 N N . ARG A 1 89 ? 8.148 1.523 0.671 1.00 75.31 89 ARG A N 1
ATOM 694 C CA . ARG A 1 89 ? 8.189 2.415 1.830 1.00 75.31 89 ARG A CA 1
ATOM 695 C C . ARG A 1 89 ? 6.760 2.738 2.229 1.00 75.31 89 ARG A C 1
ATOM 697 O O . ARG A 1 89 ? 6.001 3.228 1.406 1.00 75.31 89 ARG A O 1
ATOM 704 N N . ILE A 1 90 ? 6.403 2.450 3.475 1.00 73.31 90 ILE A N 1
ATOM 705 C CA . ILE A 1 90 ? 5.095 2.785 4.040 1.00 73.31 90 ILE A CA 1
ATOM 706 C C . ILE A 1 90 ? 5.354 3.590 5.303 1.00 73.31 90 ILE A C 1
ATOM 708 O O . ILE A 1 90 ? 5.992 3.105 6.234 1.00 73.31 90 ILE A O 1
ATOM 712 N N . GLU A 1 91 ? 4.869 4.820 5.312 1.00 75.94 91 GLU A N 1
ATOM 713 C CA . GLU A 1 91 ? 4.855 5.703 6.467 1.00 75.94 91 GLU A CA 1
ATOM 714 C C . GLU A 1 91 ? 3.431 5.712 7.010 1.00 75.94 91 GLU A C 1
ATOM 716 O O . GLU A 1 91 ? 2.485 6.033 6.293 1.00 75.94 91 GLU A O 1
ATOM 721 N N . TYR A 1 92 ? 3.257 5.301 8.259 1.00 72.12 92 TYR A N 1
ATOM 722 C CA . TYR A 1 92 ? 1.965 5.302 8.930 1.00 72.12 92 TYR A CA 1
ATOM 723 C C . TYR A 1 92 ? 2.151 5.705 10.386 1.00 72.12 92 TYR A C 1
ATOM 725 O O . TYR A 1 92 ? 3.184 5.397 10.981 1.00 72.12 92 TYR A O 1
ATOM 733 N N . ASP A 1 93 ? 1.139 6.360 10.951 1.00 65.75 93 ASP A N 1
ATOM 734 C CA . ASP A 1 93 ? 1.074 6.622 12.387 1.00 65.75 93 ASP A CA 1
ATOM 735 C C . ASP A 1 93 ? 0.241 5.517 13.055 1.00 65.75 93 ASP A C 1
ATOM 737 O O . ASP A 1 93 ? -0.989 5.498 12.906 1.00 65.75 93 ASP A O 1
ATOM 741 N N . PRO A 1 94 ? 0.864 4.544 13.746 1.00 58.75 94 PRO A N 1
ATOM 742 C CA . PRO A 1 94 ? 0.112 3.537 14.476 1.00 58.75 94 PRO A CA 1
ATOM 743 C C . PRO A 1 94 ? -0.723 4.190 15.589 1.00 58.75 94 PRO A C 1
ATOM 745 O O . PRO A 1 94 ? -0.205 5.007 16.360 1.00 58.75 94 PRO A O 1
ATOM 748 N N . PRO A 1 95 ? -2.004 3.805 15.744 1.00 49.44 95 PRO A N 1
ATOM 749 C CA . PRO A 1 95 ? -2.789 4.225 16.895 1.00 49.44 95 PRO A CA 1
ATOM 750 C C . PRO A 1 95 ? -2.160 3.641 18.170 1.00 49.44 95 PRO A C 1
ATOM 752 O O . PRO A 1 95 ? -2.254 2.441 18.420 1.00 49.44 95 PRO A O 1
ATOM 755 N N . GLY A 1 96 ? -1.490 4.492 18.955 1.00 58.50 96 GLY A N 1
ATOM 756 C CA . GLY A 1 96 ? -0.780 4.102 20.182 1.00 58.50 96 GLY A CA 1
ATOM 757 C C . GLY A 1 96 ? 0.642 4.657 20.341 1.00 58.50 96 GLY A C 1
ATOM 758 O O . GLY A 1 96 ? 1.226 4.468 21.405 1.00 58.50 96 GLY A O 1
ATOM 759 N N . GLY A 1 97 ? 1.181 5.368 19.343 1.00 50.00 97 GLY A N 1
ATOM 760 C CA . GLY A 1 97 ? 2.579 5.823 19.333 1.00 50.00 97 GLY A CA 1
ATOM 761 C C . GLY A 1 97 ? 3.503 4.818 18.631 1.00 50.00 97 GLY A C 1
ATOM 762 O O . GLY A 1 97 ? 3.061 3.707 18.331 1.00 50.00 97 GLY A O 1
ATOM 763 N N . PRO A 1 98 ? 4.756 5.200 18.309 1.00 43.12 98 PRO A N 1
ATOM 764 C CA . PRO A 1 98 ? 5.639 4.387 17.478 1.00 43.12 98 PRO A CA 1
ATOM 765 C C . PRO A 1 98 ? 5.793 2.985 18.070 1.00 43.12 98 PRO A C 1
ATOM 767 O O . PRO A 1 98 ? 6.073 2.834 19.259 1.00 43.12 98 PRO A O 1
ATOM 770 N N . ALA A 1 99 ? 5.605 1.967 17.228 1.00 51.56 99 ALA A N 1
ATOM 771 C CA . ALA A 1 99 ? 5.997 0.605 17.554 1.00 51.56 99 ALA A CA 1
ATOM 772 C C . ALA A 1 99 ? 7.529 0.585 17.667 1.00 51.56 99 ALA A C 1
ATOM 774 O O . ALA A 1 99 ? 8.224 0.552 16.652 1.00 51.56 99 ALA A O 1
ATOM 775 N N . GLY A 1 100 ? 8.024 0.744 18.895 1.00 40.22 100 GLY A N 1
ATOM 776 C CA . GLY A 1 100 ? 9.431 0.561 19.253 1.00 40.22 100 GLY A CA 1
ATOM 777 C C . GLY A 1 100 ? 9.821 -0.906 19.302 1.00 40.22 100 GLY A C 1
ATOM 778 O O . GLY A 1 100 ? 8.930 -1.746 19.568 1.00 40.22 100 GLY A O 1
#